Protein AF-A0A9Q4C2X9-F1 (afdb_monomer_lite)

Organism: NCBI:txid2487751

Foldseek 3Di:
DDLVVVAVVVLVVLVVCLVVLLVVLLVVLCCVLVVPPLDDPVLVVLLVQLQVVCVVVVNNGQSRFKDKDWDWDADPVRHIDIDMDIDGFRARDPPPPRGDDDPVSRVSVSVSSRSSSVSSRVSSRVVVVVVRVVVVVVD

Structure (mmCIF, N/CA/C/O backbone):
data_AF-A0A9Q4C2X9-F1
#
_entry.id   AF-A0A9Q4C2X9-F1
#
loop_
_atom_site.group_PDB
_atom_site.id
_atom_site.type_symbol
_atom_site.label_atom_id
_atom_site.label_alt_id
_atom_site.label_comp_id
_atom_site.label_asym_id
_atom_site.label_entity_id
_atom_site.label_seq_id
_atom_site.pdbx_PDB_ins_code
_atom_site.Cartn_x
_atom_site.Cartn_y
_atom_site.Cartn_z
_atom_site.occupancy
_atom_site.B_iso_or_equiv
_atom_site.auth_seq_id
_atom_site.auth_comp_id
_atom_site.auth_asym_id
_atom_site.auth_atom_id
_atom_site.pdbx_PDB_model_num
ATOM 1 N N . MET A 1 1 ? 13.987 -3.262 -35.919 1.00 48.34 1 MET A N 1
ATOM 2 C CA . MET A 1 1 ? 12.756 -3.306 -35.101 1.00 48.34 1 MET A CA 1
ATOM 3 C C . MET A 1 1 ? 12.517 -1.897 -34.596 1.00 48.34 1 MET A C 1
ATOM 5 O O . MET A 1 1 ? 13.491 -1.229 -34.292 1.00 48.34 1 MET A O 1
ATOM 9 N N . SER A 1 2 ? 11.284 -1.398 -34.657 1.00 53.47 2 SER A N 1
ATOM 10 C CA . SER A 1 2 ? 10.974 -0.007 -34.296 1.00 53.47 2 SER A CA 1
ATOM 11 C C . SER A 1 2 ? 10.945 0.135 -32.771 1.00 53.47 2 SER A C 1
ATOM 13 O O . SER A 1 2 ? 10.385 -0.743 -32.123 1.00 53.47 2 SER A O 1
ATOM 15 N N . VAL A 1 3 ? 11.517 1.210 -32.218 1.00 58.91 3 VAL A N 1
ATOM 16 C CA . VAL A 1 3 ? 11.599 1.505 -30.767 1.00 58.91 3 VAL A CA 1
ATOM 17 C C . VAL A 1 3 ? 10.240 1.342 -30.063 1.00 58.91 3 VAL A C 1
ATOM 19 O O . VAL A 1 3 ? 10.156 0.754 -28.991 1.00 58.91 3 VAL A O 1
ATOM 22 N N . ARG A 1 4 ? 9.144 1.703 -30.741 1.00 58.41 4 ARG A N 1
ATOM 23 C CA . ARG A 1 4 ? 7.771 1.514 -30.242 1.00 58.41 4 ARG A CA 1
ATOM 24 C C . ARG A 1 4 ? 7.340 0.058 -30.030 1.00 58.41 4 ARG A C 1
ATOM 26 O O . ARG A 1 4 ? 6.503 -0.202 -29.180 1.00 58.41 4 ARG A O 1
ATOM 33 N N . MET A 1 5 ? 7.866 -0.910 -30.788 1.00 60.69 5 MET A N 1
ATOM 34 C CA . MET A 1 5 ? 7.573 -2.332 -30.521 1.00 60.69 5 MET A CA 1
ATOM 35 C C . MET A 1 5 ? 8.295 -2.841 -29.269 1.00 60.69 5 MET A C 1
ATOM 37 O O . MET A 1 5 ? 7.867 -3.839 -28.697 1.00 60.69 5 MET A O 1
ATOM 41 N N . ASP A 1 6 ? 9.375 -2.177 -28.855 1.00 82.00 6 ASP A N 1
ATOM 42 C CA . ASP 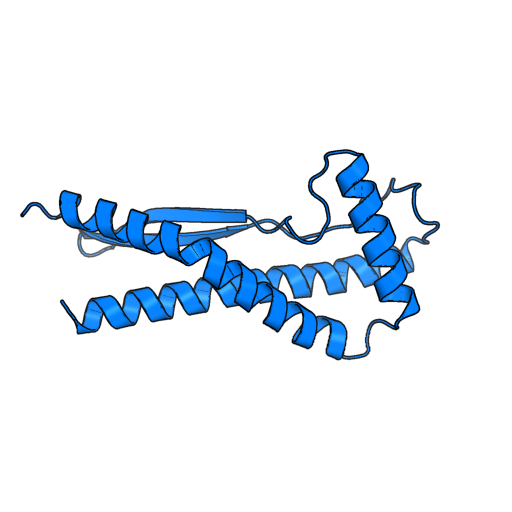A 1 6 ? 10.138 -2.530 -27.660 1.00 82.00 6 ASP A CA 1
ATOM 43 C C . ASP A 1 6 ? 9.421 -2.034 -26.395 1.00 82.00 6 ASP A C 1
ATOM 45 O O . ASP A 1 6 ? 9.180 -2.808 -25.471 1.00 82.00 6 ASP A O 1
ATOM 49 N N . ILE A 1 7 ? 8.952 -0.777 -26.392 1.00 87.44 7 ILE A N 1
ATOM 50 C CA . ILE A 1 7 ? 8.310 -0.183 -25.210 1.00 87.44 7 ILE A CA 1
ATOM 51 C C . ILE A 1 7 ? 7.016 -0.899 -24.804 1.00 87.44 7 ILE A C 1
ATOM 53 O O . ILE A 1 7 ? 6.839 -1.207 -23.629 1.00 87.44 7 ILE A O 1
ATOM 57 N N . HIS A 1 8 ? 6.154 -1.253 -25.765 1.00 87.25 8 HIS A N 1
ATOM 58 C CA . HIS A 1 8 ? 4.914 -1.981 -25.479 1.00 87.25 8 HIS A CA 1
ATOM 59 C C . HIS A 1 8 ? 5.187 -3.351 -24.861 1.00 87.25 8 HIS A C 1
ATOM 61 O O . HIS A 1 8 ? 4.577 -3.703 -23.858 1.00 87.25 8 HIS A O 1
ATOM 67 N N . ARG A 1 9 ? 6.165 -4.088 -25.395 1.00 90.06 9 ARG A N 1
ATOM 68 C CA . ARG A 1 9 ? 6.564 -5.381 -24.835 1.00 90.06 9 ARG A CA 1
ATOM 69 C C . ARG A 1 9 ? 7.144 -5.235 -23.428 1.00 90.06 9 ARG A C 1
ATOM 71 O O . ARG A 1 9 ? 6.912 -6.079 -22.573 1.00 90.06 9 ARG A O 1
ATOM 78 N N . ARG A 1 10 ? 7.910 -4.172 -23.171 1.00 90.75 10 ARG A N 1
ATOM 79 C CA . ARG A 1 10 ? 8.440 -3.892 -21.830 1.00 90.75 10 ARG A CA 1
ATOM 80 C C . ARG A 1 10 ? 7.337 -3.529 -20.839 1.00 90.75 10 ARG A C 1
ATOM 82 O O . ARG A 1 10 ? 7.460 -3.904 -19.680 1.00 90.75 10 ARG A O 1
ATOM 89 N N . MET A 1 11 ? 6.296 -2.820 -21.275 1.00 93.94 11 MET A N 1
ATOM 90 C CA . MET A 1 11 ? 5.115 -2.556 -20.452 1.00 93.94 11 MET A CA 1
ATOM 91 C C . MET A 1 11 ? 4.366 -3.852 -20.131 1.00 93.94 11 MET A C 1
ATOM 93 O O . MET A 1 11 ? 4.125 -4.106 -18.958 1.00 93.94 11 MET A O 1
ATOM 97 N N . GLU A 1 12 ? 4.094 -4.701 -21.129 1.00 93.88 12 GLU A N 1
ATOM 98 C CA . GLU A 1 12 ? 3.466 -6.021 -20.928 1.00 93.88 12 GLU A CA 1
ATOM 99 C C . GLU A 1 12 ? 4.274 -6.882 -19.940 1.00 93.88 12 GLU A C 1
ATOM 101 O O . GLU A 1 12 ? 3.734 -7.398 -18.967 1.00 93.88 12 GLU A O 1
ATOM 106 N N . ASP A 1 13 ? 5.598 -6.954 -20.115 1.00 94.00 13 ASP A N 1
ATOM 107 C CA . ASP A 1 13 ? 6.492 -7.671 -19.198 1.00 94.00 13 ASP A CA 1
ATOM 108 C C . ASP A 1 13 ? 6.432 -7.135 -17.750 1.00 94.00 13 ASP A C 1
ATOM 110 O O . ASP A 1 13 ? 6.643 -7.896 -16.802 1.00 94.00 13 ASP A O 1
ATOM 114 N N . ALA A 1 14 ? 6.235 -5.825 -17.568 1.00 94.44 14 ALA A N 1
ATOM 115 C CA . ALA A 1 14 ? 6.109 -5.206 -16.250 1.00 94.44 14 ALA A CA 1
ATOM 116 C C . ALA A 1 14 ? 4.729 -5.479 -15.636 1.00 94.44 14 ALA A C 1
ATOM 118 O O . ALA A 1 14 ? 4.645 -5.800 -14.451 1.00 94.44 14 ALA A O 1
ATOM 119 N N . GLU A 1 15 ? 3.664 -5.413 -16.438 1.00 95.62 15 GLU A N 1
ATOM 120 C CA . GLU A 1 15 ? 2.300 -5.764 -16.030 1.00 95.62 15 GLU A CA 1
ATOM 121 C C . GLU A 1 15 ? 2.217 -7.228 -15.571 1.00 95.62 15 GLU A C 1
ATOM 123 O O . GLU A 1 15 ? 1.673 -7.503 -14.501 1.00 95.62 15 GLU A O 1
ATOM 128 N N . ASP A 1 16 ? 2.858 -8.150 -16.295 1.00 96.75 16 ASP A N 1
ATOM 129 C CA . ASP A 1 16 ? 2.927 -9.575 -15.943 1.00 96.75 16 ASP A CA 1
ATOM 130 C C . ASP A 1 16 ? 3.628 -9.834 -14.595 1.00 96.75 16 ASP A C 1
ATOM 132 O O . ASP A 1 16 ? 3.375 -10.840 -13.926 1.00 96.75 16 ASP A O 1
ATOM 136 N N . ARG A 1 17 ? 4.535 -8.942 -14.179 1.00 96.31 17 ARG A N 1
ATOM 137 C CA . ARG A 1 17 ? 5.278 -9.052 -12.911 1.00 96.31 17 ARG A CA 1
ATOM 138 C C . ARG A 1 17 ? 4.623 -8.303 -11.757 1.00 96.31 17 ARG A C 1
ATOM 140 O O . ARG A 1 17 ? 4.919 -8.618 -10.601 1.00 96.31 17 ARG A O 1
ATOM 147 N N . LEU A 1 18 ? 3.743 -7.349 -12.054 1.00 96.75 18 LEU A N 1
ATOM 148 C CA . LEU A 1 18 ? 3.187 -6.409 -11.086 1.00 96.75 18 LEU A CA 1
ATOM 149 C C . LEU A 1 18 ? 2.505 -7.117 -9.911 1.00 96.75 18 LEU A C 1
ATOM 151 O O . LEU A 1 18 ? 2.771 -6.778 -8.761 1.00 96.75 18 LEU A O 1
ATOM 155 N N . GLU A 1 19 ? 1.696 -8.148 -10.166 1.00 96.06 19 GLU A N 1
ATOM 156 C CA . GLU A 1 19 ? 1.024 -8.897 -9.093 1.00 96.06 19 GLU A CA 1
ATOM 157 C C . GLU A 1 19 ? 2.029 -9.534 -8.115 1.00 96.06 19 GLU A C 1
ATOM 159 O O . GLU A 1 19 ? 1.826 -9.533 -6.897 1.00 96.06 19 GLU A O 1
ATOM 164 N N . GLY A 1 20 ? 3.146 -10.049 -8.637 1.00 97.19 20 GLY A N 1
ATOM 165 C CA . GLY A 1 20 ? 4.220 -10.613 -7.825 1.00 97.19 20 GLY A CA 1
ATOM 166 C C . GLY A 1 20 ? 4.904 -9.554 -6.962 1.00 97.19 20 GLY A C 1
ATOM 167 O O . GLY A 1 20 ? 5.151 -9.793 -5.780 1.00 97.19 20 GLY A O 1
ATOM 168 N N . TRP A 1 21 ? 5.162 -8.371 -7.526 1.00 97.56 21 TRP A N 1
ATOM 169 C CA . TRP A 1 21 ? 5.749 -7.255 -6.784 1.00 97.56 21 TRP A CA 1
ATOM 170 C C . TRP A 1 21 ? 4.838 -6.764 -5.667 1.00 97.56 21 TRP A C 1
ATOM 172 O O . TRP A 1 21 ? 5.308 -6.615 -4.540 1.00 97.56 21 TRP A O 1
ATOM 182 N N . ILE A 1 22 ? 3.547 -6.586 -5.957 1.00 96.38 22 ILE A N 1
ATOM 183 C CA . ILE A 1 22 ? 2.538 -6.180 -4.973 1.00 96.38 22 ILE A CA 1
ATOM 184 C C . ILE A 1 22 ? 2.511 -7.176 -3.817 1.00 96.38 22 ILE A C 1
ATOM 186 O O . ILE A 1 22 ? 2.599 -6.780 -2.659 1.00 96.38 22 ILE A O 1
ATOM 190 N N . ARG A 1 23 ? 2.449 -8.480 -4.112 1.00 96.06 23 ARG A N 1
ATOM 191 C CA . ARG A 1 23 ? 2.391 -9.522 -3.080 1.00 96.06 23 ARG A CA 1
ATOM 192 C C . ARG A 1 23 ? 3.585 -9.466 -2.130 1.00 96.06 23 ARG A C 1
ATOM 194 O O . ARG A 1 23 ? 3.398 -9.519 -0.918 1.00 96.06 23 ARG A O 1
ATOM 201 N N . SER A 1 24 ? 4.796 -9.347 -2.670 1.00 96.62 24 SER A N 1
ATOM 202 C CA . SER A 1 24 ? 6.000 -9.255 -1.844 1.00 96.62 24 SER A CA 1
ATOM 203 C C . SER A 1 24 ? 6.086 -7.936 -1.073 1.00 96.62 24 SER A C 1
ATOM 205 O O . SER A 1 24 ? 6.498 -7.945 0.082 1.00 96.62 24 SER A O 1
ATOM 207 N N . ALA A 1 25 ? 5.675 -6.815 -1.673 1.00 96.94 25 ALA A N 1
ATOM 208 C CA . ALA A 1 25 ? 5.647 -5.521 -0.994 1.00 96.94 25 ALA A CA 1
ATOM 209 C C . ALA A 1 25 ? 4.644 -5.508 0.171 1.00 96.94 25 ALA A C 1
ATOM 211 O O . ALA A 1 25 ? 4.965 -5.012 1.246 1.00 96.94 25 ALA A O 1
ATOM 212 N N . VAL A 1 26 ? 3.467 -6.116 -0.005 1.00 95.56 26 VAL A N 1
ATOM 213 C CA . VAL A 1 26 ? 2.465 -6.289 1.059 1.00 95.56 26 VAL A CA 1
ATOM 214 C C . VAL A 1 26 ? 3.021 -7.115 2.214 1.00 95.56 26 VAL A C 1
ATOM 216 O O . VAL A 1 26 ? 2.900 -6.705 3.365 1.00 95.56 26 VAL A O 1
ATOM 219 N N . GLU A 1 27 ? 3.657 -8.252 1.931 1.00 95.31 27 GLU A N 1
ATOM 220 C CA . GLU A 1 27 ? 4.259 -9.097 2.969 1.00 95.31 27 GLU A CA 1
ATOM 221 C C . GLU A 1 27 ? 5.352 -8.347 3.752 1.00 95.31 27 GLU A C 1
ATOM 223 O O . GLU A 1 27 ? 5.389 -8.396 4.983 1.00 95.31 27 GLU A O 1
ATOM 228 N N . GLU A 1 28 ? 6.221 -7.607 3.060 1.00 95.50 28 GLU A N 1
ATOM 229 C CA . GLU A 1 28 ? 7.256 -6.779 3.690 1.00 95.50 28 GLU A CA 1
ATOM 230 C C . GLU A 1 28 ? 6.655 -5.660 4.551 1.00 95.50 28 GLU A C 1
ATOM 232 O O . GLU A 1 28 ? 7.053 -5.494 5.707 1.00 95.50 28 GLU A O 1
ATOM 237 N N . ALA A 1 29 ? 5.672 -4.931 4.020 1.00 95.56 29 ALA A N 1
ATOM 238 C CA . ALA A 1 29 ? 5.017 -3.828 4.711 1.00 95.56 29 ALA A CA 1
ATOM 239 C C . ALA A 1 29 ? 4.267 -4.301 5.963 1.00 95.56 29 ALA A C 1
ATOM 241 O O . ALA A 1 29 ? 4.397 -3.682 7.016 1.00 95.56 29 ALA A O 1
ATOM 242 N N . GLN A 1 30 ? 3.545 -5.426 5.894 1.00 92.00 30 GLN A N 1
ATOM 243 C CA . GLN A 1 30 ? 2.866 -6.001 7.061 1.00 92.00 30 GLN A CA 1
ATOM 244 C C . GLN A 1 30 ? 3.856 -6.345 8.176 1.00 92.00 30 GLN A C 1
ATOM 246 O O . GLN A 1 30 ? 3.635 -5.983 9.330 1.00 92.00 30 GLN A O 1
ATOM 251 N N . ASN A 1 31 ? 4.968 -7.000 7.834 1.00 92.81 31 ASN A N 1
ATOM 252 C CA . ASN A 1 31 ? 5.992 -7.361 8.812 1.00 92.81 31 ASN A CA 1
ATOM 253 C C . ASN A 1 31 ? 6.669 -6.131 9.430 1.00 92.81 31 ASN A C 1
ATOM 255 O O . ASN A 1 31 ? 6.968 -6.128 10.623 1.00 92.81 31 ASN A O 1
ATOM 259 N N . LYS A 1 32 ? 6.923 -5.092 8.628 1.00 93.75 32 LYS A N 1
ATOM 260 C CA . LYS A 1 32 ? 7.605 -3.878 9.084 1.00 93.75 32 LYS A CA 1
ATOM 261 C C . LYS A 1 32 ? 6.699 -2.996 9.938 1.00 93.75 32 LYS A C 1
ATOM 263 O O . LYS A 1 32 ? 7.087 -2.624 11.039 1.00 93.75 32 LYS A O 1
ATOM 268 N N . VAL A 1 33 ? 5.509 -2.677 9.437 1.00 93.88 33 VAL A N 1
ATOM 269 C CA . VAL A 1 33 ? 4.606 -1.694 10.048 1.00 93.88 33 VAL A CA 1
ATOM 270 C C . VAL A 1 33 ? 3.871 -2.280 11.245 1.00 93.88 33 VAL A C 1
ATOM 272 O O . VAL A 1 33 ? 3.791 -1.642 12.286 1.00 93.88 33 VAL A O 1
ATOM 275 N N . PHE A 1 34 ? 3.382 -3.518 11.153 1.00 89.69 34 PHE A N 1
ATOM 276 C CA . PHE A 1 34 ? 2.659 -4.142 12.268 1.00 89.69 34 PHE A CA 1
ATOM 277 C C . PH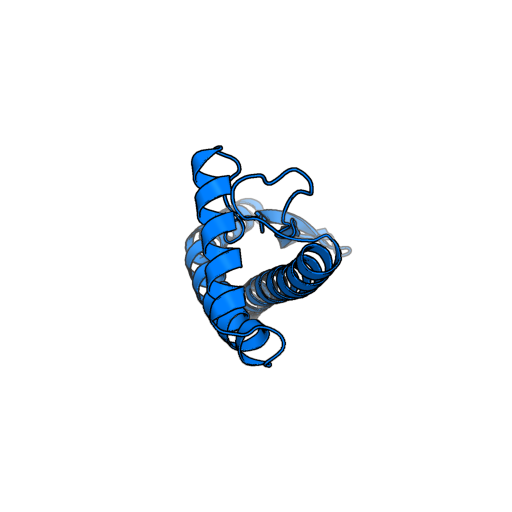E A 1 34 ? 3.578 -4.866 13.259 1.00 89.69 34 PHE A C 1
ATOM 279 O O . PHE A 1 34 ? 3.129 -5.291 14.321 1.00 89.69 34 PHE A O 1
ATOM 286 N N . GLY A 1 35 ? 4.868 -4.988 12.938 1.00 86.88 35 GLY A N 1
ATOM 287 C CA . GLY A 1 35 ? 5.890 -5.528 13.832 1.00 86.88 35 GLY A CA 1
ATOM 288 C C . GLY A 1 35 ? 6.531 -4.497 14.768 1.00 86.88 35 GLY A C 1
ATOM 289 O O . GLY A 1 35 ? 7.339 -4.886 15.612 1.00 86.88 35 GLY A O 1
ATOM 290 N N . ASP A 1 36 ? 6.208 -3.205 14.641 1.00 87.38 36 ASP A N 1
ATOM 291 C CA . ASP A 1 36 ? 6.884 -2.121 15.373 1.00 87.38 36 ASP A CA 1
ATOM 292 C C . ASP A 1 36 ? 6.379 -1.900 16.816 1.00 87.38 36 ASP A C 1
ATOM 294 O O . ASP A 1 36 ? 7.004 -1.177 17.595 1.00 87.38 36 ASP A O 1
ATOM 298 N N . GLY A 1 37 ? 5.276 -2.559 17.189 1.00 87.06 37 GLY A N 1
ATOM 299 C CA . GLY A 1 37 ? 4.675 -2.505 18.522 1.00 87.06 37 GLY A CA 1
ATOM 300 C C . GLY A 1 37 ? 3.715 -1.336 18.773 1.00 87.06 37 GLY A C 1
ATOM 301 O O . GLY A 1 37 ? 3.271 -1.179 19.910 1.00 87.06 37 GLY A O 1
ATOM 302 N N . ARG A 1 38 ? 3.369 -0.526 17.760 1.00 91.62 38 ARG A N 1
ATOM 303 C CA . ARG A 1 38 ? 2.335 0.527 17.867 1.00 91.62 38 ARG A CA 1
ATOM 304 C C . ARG A 1 38 ? 0.921 -0.026 17.985 1.00 91.62 38 ARG A C 1
ATOM 306 O O . ARG A 1 38 ? 0.064 0.646 18.549 1.00 91.62 38 ARG A O 1
ATOM 313 N N . LEU A 1 39 ? 0.685 -1.212 17.430 1.00 92.50 39 LEU A N 1
ATOM 314 C CA . LEU A 1 39 ? -0.597 -1.905 17.465 1.00 92.50 39 LEU A CA 1
ATOM 315 C C . LEU A 1 39 ? -0.468 -3.200 18.258 1.00 92.50 39 LEU A C 1
ATOM 317 O O . LEU A 1 39 ? 0.494 -3.952 18.082 1.00 92.50 39 LEU A O 1
ATOM 321 N N . ASP A 1 40 ? -1.458 -3.482 19.098 1.00 93.06 40 ASP A N 1
ATOM 322 C CA . ASP A 1 40 ? -1.589 -4.787 19.735 1.00 93.06 40 ASP A CA 1
ATOM 323 C C . ASP A 1 40 ? -2.412 -5.777 18.878 1.00 93.06 40 ASP A C 1
ATOM 325 O O . ASP A 1 40 ? -2.961 -5.449 17.822 1.00 93.06 40 ASP A O 1
ATOM 329 N N . GLU A 1 41 ? -2.503 -7.036 19.319 1.00 91.94 41 GLU A N 1
ATOM 330 C CA . GLU A 1 41 ? -3.291 -8.061 18.613 1.00 91.94 41 GLU A CA 1
ATOM 331 C C . GLU A 1 41 ? -4.788 -7.713 18.515 1.00 91.94 41 GLU A C 1
ATOM 333 O O . GLU A 1 41 ? -5.474 -8.135 17.579 1.00 91.94 41 GLU A O 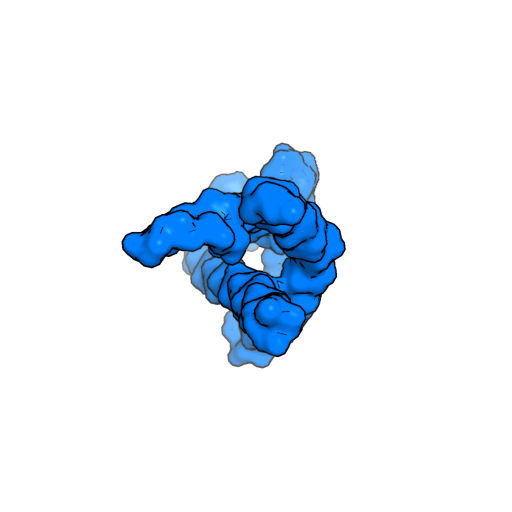1
ATOM 338 N N . GLY A 1 42 ? -5.320 -6.983 19.497 1.00 93.56 42 GLY A N 1
ATOM 339 C CA . GLY A 1 42 ? -6.701 -6.516 19.507 1.00 93.56 42 GLY A CA 1
ATOM 340 C C . GLY A 1 42 ? -6.926 -5.401 18.491 1.00 93.56 42 GLY A C 1
ATOM 341 O O . GLY A 1 42 ? -7.962 -5.386 17.828 1.00 93.56 42 GLY A O 1
ATOM 342 N N . ASP A 1 43 ? -5.953 -4.513 18.323 1.00 94.56 43 ASP A N 1
ATOM 343 C CA . ASP A 1 43 ? -5.972 -3.462 17.312 1.00 94.56 43 ASP A CA 1
ATOM 344 C C . ASP A 1 43 ? -5.963 -4.041 15.901 1.00 94.56 43 ASP A C 1
ATOM 346 O O . ASP A 1 43 ? -6.848 -3.734 15.102 1.00 94.56 43 ASP A O 1
ATOM 350 N N . LEU A 1 44 ? -5.041 -4.964 15.616 1.00 92.81 44 LEU A N 1
ATOM 351 C CA . LEU A 1 44 ? -4.992 -5.643 14.318 1.00 92.81 44 LEU A CA 1
ATOM 352 C C . LEU A 1 44 ? -6.290 -6.399 14.021 1.00 92.81 44 LEU A C 1
ATOM 354 O O . LEU A 1 44 ? -6.761 -6.415 12.883 1.00 92.81 44 LEU A O 1
ATOM 358 N N . ARG A 1 45 ? -6.913 -7.003 15.039 1.00 93.69 45 ARG A N 1
ATOM 359 C CA . ARG A 1 45 ? -8.221 -7.649 14.881 1.00 93.69 45 ARG A CA 1
ATOM 360 C C . ARG A 1 45 ? -9.305 -6.649 14.485 1.00 93.69 45 ARG A C 1
ATOM 362 O O . ARG A 1 45 ? -10.042 -6.928 13.546 1.00 93.69 45 ARG A O 1
ATOM 369 N N . ARG A 1 46 ? -9.372 -5.486 15.140 1.00 94.56 46 ARG A N 1
ATOM 370 C CA . ARG A 1 46 ? -10.343 -4.431 14.803 1.00 94.56 46 ARG A CA 1
ATOM 371 C C . ARG A 1 46 ? -10.131 -3.881 13.399 1.00 94.56 46 ARG A C 1
ATOM 373 O O . ARG A 1 46 ? -11.101 -3.711 12.670 1.00 94.56 46 ARG A O 1
ATOM 380 N N . ILE A 1 47 ? -8.884 -3.642 12.995 1.00 94.75 47 ILE A N 1
ATOM 381 C CA . ILE A 1 47 ? -8.585 -3.167 11.638 1.00 94.75 47 ILE A CA 1
ATOM 382 C C . ILE A 1 47 ? -9.038 -4.203 10.598 1.00 94.75 47 ILE A C 1
ATOM 384 O O . ILE A 1 47 ? -9.644 -3.838 9.593 1.00 94.75 47 ILE A O 1
ATOM 388 N N . ASN A 1 48 ? -8.838 -5.498 10.863 1.00 94.31 48 ASN A N 1
ATOM 389 C CA . ASN A 1 48 ? -9.347 -6.562 9.994 1.00 94.31 48 ASN A CA 1
ATOM 390 C C . ASN A 1 48 ? -10.885 -6.629 9.961 1.00 94.31 48 ASN A C 1
ATOM 392 O O . ASN A 1 48 ? -11.462 -6.871 8.906 1.00 94.31 48 ASN A O 1
ATOM 396 N N . GLU A 1 49 ? -11.570 -6.386 11.081 1.00 95.12 49 GLU A N 1
ATOM 397 C CA . GLU A 1 49 ? -13.038 -6.285 11.104 1.00 95.12 49 GLU A CA 1
ATOM 398 C C . GLU A 1 49 ? -13.540 -5.100 10.261 1.00 95.12 49 GLU A C 1
ATOM 400 O O . GLU A 1 49 ? -14.519 -5.237 9.522 1.00 95.12 49 GLU A O 1
ATOM 405 N N . VAL A 1 50 ? -12.843 -3.958 10.308 1.00 94.38 50 VAL A N 1
ATOM 406 C CA . VAL A 1 50 ? -13.126 -2.798 9.448 1.00 94.38 50 VAL A CA 1
ATOM 407 C C . VAL A 1 50 ? -12.898 -3.132 7.974 1.00 94.38 50 VAL A C 1
ATOM 409 O O . VAL A 1 50 ? -13.762 -2.842 7.148 1.00 94.38 50 VAL A O 1
ATOM 412 N N . ASP A 1 51 ? -11.775 -3.763 7.631 1.00 95.00 51 ASP A N 1
ATOM 413 C CA . ASP A 1 51 ? -11.468 -4.186 6.260 1.00 95.00 51 ASP A CA 1
ATOM 414 C C . ASP A 1 51 ? -12.570 -5.090 5.681 1.00 95.00 51 ASP A C 1
ATOM 416 O O . ASP A 1 51 ? -13.086 -4.838 4.588 1.00 95.00 51 ASP A O 1
ATOM 420 N N . GLU A 1 52 ? -13.014 -6.089 6.445 1.00 93.88 52 GLU A N 1
ATOM 421 C CA . GLU A 1 52 ? -14.119 -6.962 6.045 1.00 93.88 52 GLU A CA 1
ATOM 422 C C . GLU A 1 52 ? -15.446 -6.201 5.909 1.00 93.88 52 GLU A C 1
ATOM 424 O O . GLU A 1 52 ? -16.217 -6.435 4.972 1.00 93.88 52 GLU A O 1
ATOM 429 N N . ALA A 1 53 ? -15.722 -5.236 6.787 1.00 92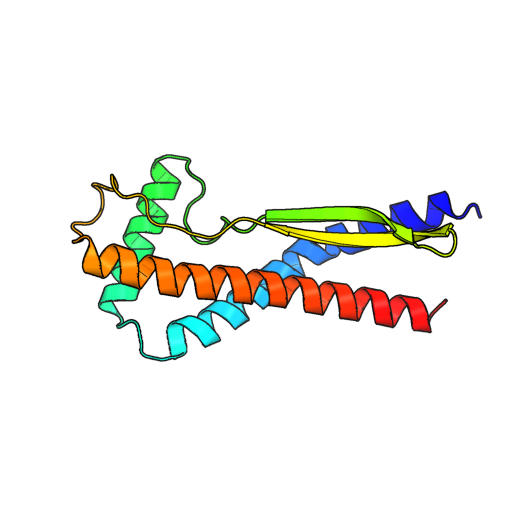.50 53 ALA A N 1
ATOM 430 C CA . ALA A 1 53 ? -16.902 -4.387 6.663 1.00 92.50 53 ALA A CA 1
ATOM 431 C C . ALA A 1 53 ? -16.880 -3.529 5.385 1.00 92.50 53 ALA A C 1
ATOM 433 O O . ALA A 1 53 ? -17.896 -3.443 4.688 1.00 92.50 53 ALA A O 1
ATOM 434 N N . LEU A 1 54 ? -15.733 -2.943 5.036 1.00 91.94 54 LEU A N 1
ATOM 435 C CA . LEU A 1 54 ? -15.553 -2.156 3.811 1.00 91.94 54 LEU A CA 1
ATOM 436 C C . LEU A 1 54 ? -15.703 -3.023 2.554 1.00 91.94 54 LEU A C 1
ATOM 438 O O . LEU A 1 54 ? -16.389 -2.638 1.601 1.00 91.94 54 LEU A O 1
ATOM 442 N N . LYS A 1 55 ? -15.149 -4.241 2.558 1.00 90.69 55 LYS A N 1
ATOM 443 C CA . LYS A 1 55 ? -15.356 -5.219 1.476 1.00 90.69 55 LYS A CA 1
ATOM 444 C C . LYS A 1 55 ? -16.837 -5.549 1.288 1.00 90.69 55 LYS A C 1
ATOM 446 O O . LYS A 1 55 ? -17.324 -5.555 0.156 1.00 90.69 55 LYS A O 1
ATOM 451 N N . ASN A 1 56 ? -17.576 -5.744 2.381 1.00 88.06 56 ASN A N 1
ATOM 452 C CA . ASN A 1 56 ? -19.017 -6.014 2.340 1.00 88.06 56 ASN A CA 1
ATOM 453 C C . ASN A 1 56 ? -19.835 -4.840 1.774 1.00 88.06 56 ASN A C 1
ATOM 455 O O . ASN A 1 56 ? -20.858 -5.062 1.122 1.00 88.06 56 ASN A O 1
ATOM 459 N N . ARG A 1 57 ? -19.362 -3.600 1.946 1.00 85.94 57 ARG A N 1
ATOM 460 C CA . ARG A 1 57 ? -19.941 -2.390 1.331 1.00 85.94 57 ARG A CA 1
ATOM 461 C C . ARG A 1 57 ? -19.547 -2.194 -0.140 1.00 85.94 57 ARG A C 1
ATOM 463 O O . ARG A 1 57 ? -20.061 -1.287 -0.786 1.00 85.94 57 ARG A O 1
ATOM 470 N N . ARG A 1 58 ? -18.709 -3.078 -0.701 1.00 76.75 58 ARG A N 1
ATOM 471 C CA . ARG A 1 58 ? -18.087 -2.962 -2.037 1.00 76.75 58 ARG A CA 1
ATOM 472 C C . ARG A 1 58 ? -17.151 -1.756 -2.177 1.00 76.75 58 ARG A C 1
ATOM 474 O O . ARG A 1 58 ? -16.958 -1.260 -3.282 1.00 76.75 58 ARG A O 1
ATOM 481 N N . GLU A 1 59 ? -16.540 -1.330 -1.076 1.00 78.00 59 GLU A N 1
ATOM 482 C CA . GLU A 1 59 ? -15.601 -0.198 -1.028 1.00 78.00 59 GLU A CA 1
ATOM 483 C C . GLU A 1 59 ? -14.129 -0.632 -1.179 1.00 78.00 59 GLU A C 1
ATOM 485 O O . GLU A 1 59 ? -13.223 0.176 -1.030 1.00 78.00 59 GLU A O 1
ATOM 490 N N . GLY A 1 60 ? -13.867 -1.903 -1.506 1.00 80.06 60 GLY A N 1
ATOM 491 C CA . GLY A 1 60 ? -12.523 -2.387 -1.861 1.00 80.06 60 GLY A CA 1
ATOM 492 C C . GLY A 1 60 ? -11.628 -2.809 -0.689 1.00 80.06 60 GLY A C 1
ATOM 493 O O . GLY A 1 60 ? -10.570 -3.383 -0.934 1.00 80.06 60 GLY A O 1
ATOM 494 N N . GLY A 1 61 ? -12.068 -2.621 0.559 1.00 89.88 61 GLY A N 1
ATOM 495 C CA . GLY A 1 61 ? -11.266 -2.948 1.744 1.00 89.88 61 GLY A CA 1
ATOM 496 C C . GLY A 1 61 ? -10.086 -1.991 1.957 1.00 89.88 61 GLY A C 1
ATOM 497 O O . GLY A 1 61 ? -9.856 -1.074 1.169 1.00 89.88 61 GLY A O 1
ATOM 498 N N . LEU A 1 62 ? -9.329 -2.215 3.030 1.00 92.38 62 LEU A N 1
ATOM 499 C CA . LEU A 1 62 ? -8.128 -1.448 3.381 1.00 92.38 62 LEU A CA 1
ATOM 500 C C . LEU A 1 62 ? -6.886 -1.971 2.652 1.00 92.38 62 LEU A C 1
ATOM 502 O O . LEU A 1 62 ? -6.013 -1.210 2.252 1.00 92.38 62 LEU A O 1
ATOM 506 N N . TRP A 1 63 ? -6.771 -3.286 2.471 1.00 91.31 63 TRP A N 1
ATOM 507 C CA . TRP A 1 63 ? -5.492 -3.873 2.052 1.00 91.31 63 TRP A CA 1
ATOM 508 C C . TRP A 1 63 ? -5.188 -3.736 0.558 1.00 91.31 63 TRP A C 1
ATOM 510 O O . TRP A 1 63 ? -4.033 -3.873 0.162 1.00 91.31 63 TRP A O 1
ATOM 520 N N . GLY A 1 64 ? -6.205 -3.455 -0.260 1.00 86.38 64 GLY A N 1
ATOM 521 C CA . GLY A 1 64 ? -6.096 -3.291 -1.713 1.00 86.38 64 GLY A CA 1
ATOM 522 C C . GLY A 1 64 ? -6.246 -1.847 -2.195 1.00 86.38 64 GLY A C 1
ATOM 523 O O . GLY A 1 64 ? -6.548 -1.639 -3.366 1.00 86.38 64 GLY A O 1
ATOM 524 N N . THR A 1 65 ? -6.119 -0.854 -1.308 1.00 90.12 65 THR A N 1
ATOM 525 C CA . THR A 1 65 ? -6.391 0.553 -1.654 1.00 90.12 65 THR A CA 1
ATOM 526 C C . THR A 1 65 ? -5.279 1.199 -2.485 1.00 90.12 65 THR A C 1
ATOM 528 O O . THR A 1 65 ? -5.555 2.146 -3.221 1.00 90.12 65 THR A O 1
ATOM 531 N N . VAL A 1 66 ? -4.043 0.697 -2.389 1.00 93.94 66 VAL A N 1
ATOM 532 C CA . VAL A 1 66 ? -2.926 1.168 -3.220 1.00 93.94 66 VAL A CA 1
ATOM 533 C C . VAL A 1 66 ? -3.148 0.709 -4.661 1.00 93.94 66 VAL A C 1
ATOM 535 O O . VAL A 1 66 ? -3.397 -0.467 -4.931 1.00 93.94 66 VAL A O 1
ATOM 538 N N . GLN A 1 67 ? -3.079 1.657 -5.584 1.00 93.75 67 GLN A N 1
ATOM 539 C CA . GLN A 1 67 ? -3.275 1.484 -7.014 1.00 93.75 67 GLN A CA 1
ATOM 540 C C . GLN A 1 67 ? -1.975 1.756 -7.759 1.00 93.75 67 GLN A C 1
ATOM 542 O O . GLN A 1 67 ? -1.109 2.499 -7.298 1.00 93.75 67 GLN A O 1
ATOM 547 N N . TYR A 1 68 ? -1.869 1.148 -8.935 1.00 95.44 68 TYR A N 1
ATOM 548 C CA . TYR A 1 68 ? -0.643 1.108 -9.716 1.00 95.44 68 TYR A CA 1
ATOM 549 C C . TYR A 1 68 ? -0.956 1.425 -11.167 1.00 95.44 68 TYR A C 1
ATOM 551 O O . TYR A 1 68 ? -1.936 0.920 -11.725 1.00 95.44 68 TYR A O 1
ATOM 559 N N . ARG A 1 69 ? -0.106 2.230 -11.798 1.00 96.19 69 ARG A N 1
ATOM 560 C CA . ARG A 1 69 ? -0.214 2.530 -13.224 1.00 96.19 69 ARG A CA 1
ATOM 561 C C . ARG A 1 69 ? 1.149 2.438 -13.879 1.00 96.19 69 ARG A C 1
ATOM 563 O O . ARG A 1 69 ? 2.021 3.241 -13.584 1.00 96.19 69 ARG A O 1
ATOM 570 N N . ILE A 1 70 ? 1.290 1.512 -14.820 1.00 95.44 70 ILE A N 1
ATOM 571 C CA . ILE A 1 70 ? 2.456 1.434 -15.699 1.00 95.44 70 ILE A CA 1
ATOM 572 C C . ILE A 1 70 ? 2.182 2.278 -16.947 1.00 95.44 70 ILE A C 1
ATOM 574 O O . ILE A 1 70 ? 1.089 2.236 -17.519 1.00 95.44 70 ILE A O 1
ATOM 578 N N . TYR A 1 71 ? 3.157 3.078 -17.362 1.00 94.06 71 TYR A N 1
ATOM 579 C CA . TYR A 1 71 ? 3.043 3.953 -18.526 1.00 94.06 71 TYR A CA 1
ATOM 580 C C . TYR A 1 71 ? 4.396 4.139 -19.218 1.00 94.06 71 TYR A C 1
ATOM 582 O O . TYR A 1 71 ? 5.449 3.835 -18.661 1.00 94.06 71 TYR A O 1
ATOM 590 N N . ALA A 1 72 ? 4.352 4.611 -20.463 1.00 92.44 72 ALA A N 1
ATOM 591 C CA . ALA A 1 72 ? 5.533 5.078 -21.173 1.00 92.44 72 ALA A CA 1
ATOM 592 C C . ALA A 1 72 ? 5.668 6.593 -20.986 1.00 92.44 72 ALA A C 1
ATOM 594 O O . ALA A 1 72 ? 4.689 7.325 -21.148 1.00 92.44 72 ALA A O 1
ATOM 595 N N . GLU A 1 73 ? 6.873 7.051 -20.675 1.00 91.50 73 GLU A N 1
ATOM 596 C CA . GLU A 1 73 ? 7.234 8.466 -20.614 1.00 91.50 73 GLU A CA 1
ATOM 597 C C . GLU A 1 73 ? 8.439 8.754 -21.507 1.00 91.50 73 GLU A C 1
ATOM 599 O O . GLU A 1 73 ? 9.257 7.872 -21.763 1.00 91.50 73 GLU A O 1
ATOM 604 N N . GLU A 1 74 ? 8.529 9.984 -22.000 1.00 88.75 74 GLU A N 1
ATOM 605 C CA . GLU A 1 74 ? 9.673 10.468 -22.772 1.00 88.75 74 GLU A CA 1
ATOM 606 C C . GLU A 1 74 ? 10.648 11.162 -21.814 1.00 88.75 74 GLU A C 1
ATOM 608 O O . GLU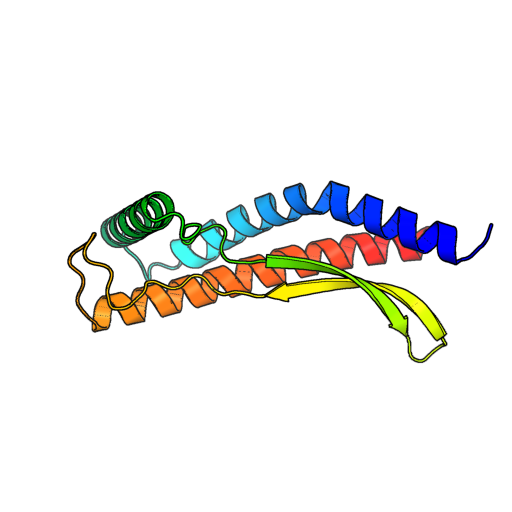 A 1 74 ? 10.238 12.005 -21.014 1.00 88.75 74 GLU A O 1
ATOM 613 N N . THR A 1 75 ? 11.926 10.785 -21.860 1.00 85.25 75 THR A N 1
ATOM 614 C CA . THR A 1 75 ? 12.982 11.447 -21.085 1.00 85.25 75 THR A CA 1
ATOM 615 C C . THR A 1 75 ? 13.393 12.768 -21.733 1.00 85.25 75 THR A C 1
ATOM 617 O O . THR A 1 75 ? 13.114 13.016 -22.904 1.00 85.25 75 THR A O 1
ATOM 620 N N . ASP A 1 76 ? 14.141 13.600 -21.002 1.00 84.75 76 ASP A N 1
ATOM 621 C CA . ASP A 1 76 ? 14.694 14.858 -21.532 1.00 84.75 76 ASP A CA 1
ATOM 622 C C . ASP A 1 76 ? 15.589 14.657 -22.775 1.00 84.75 76 ASP A C 1
ATOM 624 O O . ASP A 1 76 ? 15.736 15.565 -23.595 1.00 84.75 76 ASP A O 1
ATOM 628 N N . ASP A 1 77 ? 16.161 13.460 -22.933 1.00 84.31 77 ASP A N 1
ATOM 629 C CA . ASP A 1 77 ? 16.988 13.066 -24.078 1.00 84.31 77 ASP A CA 1
ATOM 630 C C . ASP A 1 77 ? 16.159 12.587 -25.292 1.00 84.31 77 ASP A C 1
ATOM 632 O O . ASP A 1 77 ? 16.717 12.309 -26.356 1.00 84.31 77 ASP A O 1
ATOM 636 N N . GLY A 1 78 ? 14.827 12.518 -25.161 1.00 81.12 78 GLY A N 1
ATOM 637 C CA . GLY A 1 78 ? 13.898 12.069 -26.202 1.00 81.12 78 GLY A CA 1
ATOM 638 C C . GLY A 1 78 ? 13.721 10.548 -26.290 1.00 81.12 78 GLY A C 1
ATOM 639 O O . GLY A 1 78 ? 13.174 10.060 -27.281 1.00 81.12 78 GLY A O 1
ATOM 640 N N . ASP A 1 79 ? 14.184 9.795 -25.287 1.00 83.06 79 ASP A N 1
ATOM 641 C CA . ASP A 1 79 ? 14.022 8.340 -25.228 1.00 83.06 79 ASP A CA 1
ATOM 642 C C . ASP A 1 79 ? 12.702 7.957 -24.540 1.00 83.06 79 ASP A C 1
ATOM 644 O O . ASP A 1 79 ? 12.373 8.466 -23.470 1.00 83.06 79 ASP A O 1
ATOM 648 N N . GLU A 1 80 ? 11.962 6.997 -25.106 1.00 86.62 80 GLU A N 1
ATOM 649 C CA . GLU A 1 80 ? 10.789 6.404 -24.447 1.00 86.62 80 GLU A CA 1
ATOM 650 C C . GLU A 1 80 ? 11.228 5.367 -23.395 1.00 86.62 80 GLU A C 1
ATOM 652 O O . GLU A 1 80 ? 11.961 4.415 -23.687 1.00 86.62 80 GLU A O 1
ATOM 657 N N . VAL A 1 81 ? 10.744 5.512 -22.161 1.00 90.12 81 VAL A N 1
ATOM 658 C CA . VAL A 1 81 ? 11.026 4.614 -21.036 1.00 90.12 81 VAL A CA 1
ATOM 659 C C . VAL A 1 81 ? 9.745 4.185 -20.328 1.00 90.12 81 VAL A C 1
ATOM 661 O O . VAL A 1 81 ? 8.755 4.907 -20.312 1.00 90.12 81 VAL A O 1
ATOM 664 N N . VAL A 1 82 ? 9.755 2.980 -19.752 1.00 92.81 82 VAL A N 1
ATOM 665 C CA . VAL A 1 82 ? 8.646 2.494 -18.919 1.00 92.81 82 VAL A CA 1
ATOM 666 C C . VAL A 1 82 ? 8.819 3.053 -17.514 1.00 92.81 82 VAL A C 1
ATOM 668 O O . VAL A 1 82 ? 9.926 2.961 -16.967 1.00 92.81 82 VAL A O 1
ATOM 671 N N . SER A 1 83 ? 7.721 3.538 -16.942 1.00 94.44 83 SER A N 1
ATOM 672 C CA . SER A 1 83 ? 7.623 4.059 -15.578 1.00 94.44 83 SER A CA 1
ATOM 673 C C . SER A 1 83 ? 6.357 3.560 -14.882 1.00 94.44 83 SER A C 1
ATOM 675 O O . SER A 1 83 ? 5.461 2.999 -15.523 1.00 94.44 83 SER A O 1
ATOM 677 N N . ILE A 1 84 ? 6.324 3.700 -13.557 1.00 96.19 84 ILE A N 1
ATOM 678 C CA . ILE A 1 84 ? 5.220 3.275 -12.699 1.00 96.19 84 ILE A CA 1
ATOM 679 C C . ILE A 1 84 ? 4.850 4.405 -11.740 1.00 96.19 84 ILE A C 1
ATOM 681 O O . ILE A 1 84 ? 5.731 5.003 -11.136 1.00 96.19 84 ILE A O 1
ATOM 685 N N . ASP A 1 85 ? 3.552 4.649 -11.594 1.00 96.00 85 ASP A N 1
ATOM 686 C CA . ASP A 1 85 ? 2.994 5.479 -10.529 1.00 96.00 85 ASP A CA 1
ATOM 687 C C . ASP A 1 85 ? 2.303 4.584 -9.498 1.00 96.00 85 ASP A C 1
ATOM 689 O O . ASP A 1 85 ? 1.574 3.650 -9.864 1.00 96.00 85 ASP A O 1
ATOM 693 N N . THR A 1 86 ? 2.471 4.924 -8.222 1.00 94.94 86 THR A N 1
ATOM 694 C CA . THR A 1 86 ? 1.717 4.364 -7.098 1.00 94.94 86 THR A CA 1
ATOM 695 C C . THR A 1 86 ? 0.849 5.453 -6.465 1.00 94.94 86 THR A C 1
ATOM 697 O O . THR A 1 86 ? 1.245 6.615 -6.368 1.00 94.94 86 THR A O 1
ATOM 700 N N . PHE A 1 87 ? -0.392 5.128 -6.103 1.00 93.69 87 PHE A N 1
ATOM 701 C CA . PHE A 1 87 ? -1.310 6.106 -5.513 1.00 93.69 87 PHE A CA 1
ATOM 702 C C . PHE A 1 87 ? -2.409 5.447 -4.686 1.00 93.69 87 PHE A C 1
ATOM 704 O O . PHE A 1 87 ? -2.780 4.302 -4.911 1.00 93.69 87 PHE A O 1
ATOM 711 N N . GLY A 1 88 ? -2.989 6.210 -3.761 1.00 90.12 88 GLY A N 1
ATOM 712 C CA . GLY A 1 88 ? -4.007 5.714 -2.837 1.00 90.12 88 GLY A CA 1
ATOM 713 C C . GLY A 1 88 ? -3.401 5.276 -1.508 1.00 90.12 88 GLY A C 1
ATOM 714 O O . GLY A 1 88 ? -2.319 4.700 -1.454 1.00 90.12 88 GLY A O 1
ATOM 715 N N . VAL A 1 89 ? -4.110 5.585 -0.426 1.00 89.81 89 VAL A N 1
ATOM 716 C CA . VAL A 1 89 ? -3.691 5.283 0.944 1.00 89.81 89 VAL A CA 1
ATOM 717 C C . VAL A 1 89 ? -4.872 4.637 1.664 1.00 89.81 89 VAL A C 1
ATOM 719 O O . VAL A 1 89 ? -5.977 5.189 1.600 1.00 89.81 89 VAL A O 1
ATOM 722 N N . PRO A 1 90 ? -4.682 3.483 2.325 1.00 93.25 90 PRO A N 1
ATOM 723 C CA . PRO A 1 90 ? -5.731 2.873 3.129 1.00 93.25 90 PRO A CA 1
ATOM 724 C C . PRO A 1 90 ? -6.191 3.824 4.234 1.00 93.25 90 PRO A C 1
ATOM 726 O O . PRO A 1 90 ? -5.377 4.425 4.931 1.00 93.25 90 PRO A O 1
ATOM 729 N N . SER A 1 91 ? -7.504 3.968 4.401 1.00 93.69 91 SER A N 1
ATOM 730 C CA . SER A 1 91 ? -8.063 4.848 5.423 1.00 93.69 91 SER A CA 1
ATOM 731 C C . SER A 1 91 ? -9.405 4.331 5.917 1.00 93.69 91 SER A C 1
ATOM 733 O O . SER A 1 91 ? -10.254 3.903 5.136 1.00 93.69 91 SER A O 1
ATOM 735 N N . ILE A 1 92 ? -9.595 4.393 7.231 1.00 93.56 92 ILE A N 1
ATOM 736 C CA . ILE A 1 92 ? -10.845 4.088 7.904 1.00 93.56 92 ILE A CA 1
ATOM 737 C C . ILE A 1 92 ? -11.742 5.335 7.874 1.00 93.56 92 ILE A C 1
ATOM 739 O O . ILE A 1 92 ? -11.383 6.370 8.470 1.00 93.56 92 ILE A O 1
ATOM 743 N N . PRO A 1 93 ? -12.916 5.255 7.218 1.00 91.19 93 PRO A N 1
ATOM 744 C CA . PRO A 1 93 ? -13.828 6.382 7.124 1.00 91.19 93 PRO A CA 1
ATOM 745 C C . PRO A 1 93 ? -14.438 6.721 8.496 1.00 91.19 93 PRO A C 1
ATOM 747 O O . PRO A 1 93 ? -14.592 5.841 9.348 1.00 91.19 93 PRO A O 1
ATOM 750 N N . PRO A 1 94 ? -14.774 7.999 8.744 1.00 88.12 94 PRO A N 1
ATOM 751 C CA . PRO A 1 94 ? -15.286 8.455 10.039 1.00 88.12 94 PRO A CA 1
ATOM 752 C C . PRO A 1 94 ? -16.678 7.903 10.385 1.00 88.12 94 PRO A C 1
ATOM 754 O O . PRO A 1 94 ? -17.045 7.869 11.553 1.00 88.12 94 PRO A O 1
ATOM 757 N N . ASP A 1 95 ? -17.450 7.470 9.392 1.00 86.00 95 ASP A N 1
ATOM 758 C CA . ASP A 1 95 ? -18.815 6.949 9.506 1.00 86.00 95 ASP A CA 1
ATOM 759 C C . ASP A 1 95 ? -18.879 5.407 9.488 1.00 86.00 95 ASP A C 1
ATOM 761 O O . ASP A 1 95 ? -19.920 4.804 9.199 1.00 86.00 95 ASP A O 1
ATOM 765 N N . ILE A 1 96 ? -17.766 4.728 9.792 1.00 85.38 96 ILE A N 1
ATOM 766 C CA . ILE A 1 96 ? -17.764 3.270 9.921 1.00 85.38 96 ILE A CA 1
ATOM 767 C C . ILE A 1 96 ? -18.530 2.841 11.187 1.00 85.38 96 ILE A C 1
ATOM 769 O O . ILE A 1 96 ? -18.068 2.974 12.311 1.00 85.38 96 ILE A O 1
ATOM 773 N N . GLU A 1 97 ? -19.728 2.290 11.005 1.00 83.44 97 GLU A N 1
ATOM 774 C CA . GLU A 1 97 ? -20.552 1.776 12.119 1.00 83.44 97 GLU A CA 1
ATOM 775 C C . GLU A 1 97 ? -20.250 0.310 12.479 1.00 83.44 97 GLU A C 1
ATOM 777 O O . GLU A 1 97 ? -20.806 -0.232 13.429 1.00 83.44 97 GLU A O 1
ATOM 782 N N . ALA A 1 98 ? -19.411 -0.370 11.693 1.00 80.06 98 ALA A N 1
ATOM 783 C CA . ALA A 1 98 ? -19.187 -1.810 11.834 1.00 80.06 98 ALA A CA 1
ATOM 784 C C . ALA A 1 98 ? -18.351 -2.186 13.066 1.00 80.06 98 ALA A C 1
ATOM 786 O O . ALA A 1 98 ? -18.475 -3.301 13.569 1.00 80.06 98 ALA A O 1
ATOM 787 N N . VAL A 1 99 ? -17.512 -1.265 13.538 1.00 84.50 99 VAL A N 1
ATOM 788 C CA . VAL A 1 99 ? -16.640 -1.444 14.698 1.00 84.50 99 VAL A CA 1
ATOM 789 C C . VAL A 1 99 ? -16.737 -0.179 15.537 1.00 84.50 99 VAL A C 1
ATOM 791 O O . VAL A 1 99 ? -16.454 0.909 15.042 1.00 84.50 99 VAL A O 1
ATOM 794 N N . GLU A 1 100 ? -17.138 -0.313 16.803 1.00 84.31 100 GLU A N 1
ATOM 795 C CA . GLU A 1 100 ? -17.138 0.818 17.733 1.00 84.31 100 GLU A CA 1
ATOM 796 C C . GLU A 1 100 ? -15.702 1.308 17.945 1.00 84.31 100 GLU A C 1
ATOM 798 O O . GLU A 1 100 ? -14.846 0.596 18.482 1.00 84.31 100 GLU A O 1
ATOM 803 N N . MET A 1 101 ? -15.441 2.536 17.509 1.00 88.62 101 MET A N 1
ATOM 804 C CA . MET A 1 101 ? -14.127 3.152 17.556 1.00 88.62 101 MET A CA 1
ATOM 805 C C . MET A 1 101 ? -14.269 4.645 17.842 1.00 88.62 101 MET A C 1
ATOM 807 O O . MET A 1 101 ? -15.080 5.331 17.224 1.00 88.62 101 MET A O 1
ATOM 811 N N . ASP A 1 102 ? -13.487 5.133 18.802 1.00 90.56 102 ASP A N 1
ATOM 812 C CA . ASP A 1 102 ? -13.361 6.563 19.067 1.00 90.56 102 ASP A CA 1
ATOM 813 C C . ASP A 1 102 ? -12.450 7.244 18.030 1.00 90.56 102 ASP A C 1
ATOM 815 O O . ASP A 1 102 ? -11.737 6.598 17.258 1.00 90.56 102 ASP A O 1
ATOM 819 N N . GLU A 1 103 ? -12.509 8.573 17.978 1.00 92.19 103 GLU A N 1
ATOM 820 C CA . GLU A 1 103 ? -11.761 9.357 16.993 1.00 92.19 103 GLU A CA 1
ATOM 821 C C . GLU A 1 103 ? -10.243 9.229 17.174 1.00 92.19 103 GLU A C 1
ATOM 823 O O . GLU A 1 103 ? -9.538 9.050 16.185 1.00 92.19 103 GLU A O 1
ATOM 828 N N . GLU A 1 104 ? -9.755 9.216 18.417 1.00 93.00 104 GLU A N 1
ATOM 829 C CA . GLU A 1 104 ? -8.327 9.081 18.740 1.00 93.00 104 GLU A CA 1
ATOM 830 C C . GLU A 1 104 ? -7.750 7.758 18.211 1.00 93.00 104 GLU A C 1
ATOM 832 O O . GLU A 1 104 ? -6.711 7.735 17.550 1.00 93.00 104 GLU A O 1
ATOM 837 N N . ARG A 1 105 ? -8.453 6.642 18.429 1.00 93.31 105 ARG A N 1
ATOM 838 C CA . ARG A 1 105 ? -8.044 5.330 17.920 1.00 93.31 105 ARG A CA 1
ATOM 839 C C . ARG A 1 105 ? -8.139 5.261 16.400 1.00 93.31 105 ARG A C 1
ATOM 841 O O . ARG A 1 105 ? -7.268 4.660 15.773 1.00 93.31 105 ARG A O 1
ATOM 848 N N . ARG A 1 106 ? -9.156 5.887 15.796 1.00 94.94 106 ARG A N 1
ATOM 849 C CA . ARG A 1 106 ? -9.283 5.968 14.332 1.00 94.94 106 ARG A CA 1
ATOM 850 C C . ARG A 1 106 ? -8.111 6.717 13.710 1.00 94.94 106 ARG A C 1
ATOM 852 O O . ARG A 1 106 ? -7.584 6.263 12.699 1.00 94.94 106 ARG A O 1
ATOM 859 N N . GLU A 1 107 ? -7.718 7.847 14.291 1.00 94.69 107 GLU A N 1
ATOM 860 C CA . GLU A 1 107 ? -6.560 8.627 13.845 1.00 94.69 107 GLU A CA 1
ATOM 861 C C . GLU A 1 107 ? -5.277 7.808 13.966 1.00 94.69 107 GLU A C 1
ATOM 863 O O . GLU A 1 107 ? -4.577 7.637 12.972 1.00 94.69 107 GLU A O 1
ATOM 868 N N . MET A 1 108 ? -5.042 7.179 15.120 1.00 95.06 108 MET A N 1
ATOM 869 C CA . MET A 1 108 ? -3.888 6.300 15.319 1.00 95.06 108 MET A CA 1
ATOM 870 C C . MET A 1 108 ? -3.835 5.159 14.289 1.00 95.06 108 MET A C 1
ATOM 872 O O . MET A 1 108 ? -2.771 4.874 13.739 1.00 95.06 108 MET A O 1
ATOM 876 N N . TYR A 1 109 ? -4.963 4.497 14.008 1.00 95.50 109 TYR A N 1
ATOM 877 C CA . TYR A 1 109 ? -5.018 3.444 12.991 1.00 95.50 109 TYR A CA 1
ATOM 878 C C . TYR A 1 109 ? -4.756 3.995 11.590 1.00 95.50 109 TYR A C 1
ATOM 880 O O . TYR A 1 109 ? -4.026 3.368 10.830 1.00 95.50 109 TYR A O 1
ATOM 888 N N . ASN A 1 110 ? -5.311 5.159 11.250 1.00 95.75 110 ASN A N 1
ATOM 889 C CA . ASN A 1 110 ? -5.079 5.802 9.959 1.00 95.75 110 ASN A CA 1
ATOM 890 C C . ASN A 1 110 ? -3.624 6.230 9.765 1.00 95.75 110 ASN A C 1
ATOM 892 O O . ASN A 1 110 ? -3.116 6.096 8.655 1.00 95.75 110 ASN A O 1
ATOM 896 N N . ASP A 1 111 ? -2.936 6.659 10.821 1.00 96.06 111 ASP A N 1
ATOM 897 C CA . ASP A 1 111 ? -1.502 6.943 10.758 1.00 96.06 111 ASP A CA 1
ATOM 898 C C . ASP A 1 111 ? -0.709 5.673 10.421 1.00 96.06 111 ASP A C 1
ATOM 900 O O . ASP A 1 111 ? 0.121 5.675 9.516 1.00 96.06 111 ASP A O 1
ATOM 904 N N . VAL A 1 112 ? -1.001 4.555 11.096 1.00 96.06 112 VAL A N 1
ATOM 905 C CA . VAL A 1 112 ? -0.333 3.272 10.810 1.00 96.06 112 VAL A CA 1
ATOM 906 C C . VAL A 1 112 ? -0.682 2.759 9.405 1.00 96.06 112 VAL A C 1
ATOM 908 O O . VAL A 1 112 ? 0.180 2.254 8.690 1.00 96.06 112 VAL A O 1
ATOM 911 N N . LEU A 1 113 ? -1.940 2.890 8.981 1.00 96.12 113 LEU A N 1
ATOM 912 C CA . LEU A 1 113 ? -2.388 2.513 7.638 1.00 96.12 113 LEU A CA 1
ATOM 913 C C . LEU A 1 113 ? -1.742 3.375 6.547 1.00 96.12 113 LEU A C 1
ATOM 915 O O . LEU A 1 113 ? -1.458 2.867 5.460 1.00 96.12 113 LEU A O 1
ATOM 919 N N . SER A 1 114 ? -1.475 4.647 6.847 1.00 95.94 114 SER A N 1
ATOM 920 C CA . SER A 1 114 ? -0.714 5.534 5.975 1.00 95.94 114 SER A CA 1
ATOM 921 C C . SER A 1 114 ? 0.711 5.028 5.789 1.00 95.94 114 SER A C 1
ATOM 923 O O . SER A 1 114 ? 1.150 4.875 4.649 1.00 95.94 114 SER A O 1
ATOM 925 N N . ASP A 1 115 ? 1.399 4.691 6.882 1.00 96.12 115 ASP A N 1
ATOM 926 C CA . ASP A 1 115 ? 2.748 4.118 6.823 1.00 96.12 115 ASP A CA 1
ATOM 927 C C . ASP A 1 115 ? 2.755 2.803 6.028 1.00 96.12 115 ASP A C 1
ATOM 929 O O . ASP A 1 115 ? 3.593 2.603 5.153 1.00 96.12 115 ASP A O 1
ATOM 933 N N . TYR A 1 116 ? 1.766 1.933 6.251 1.00 96.12 116 TYR A N 1
ATOM 934 C CA . TYR A 1 116 ? 1.596 0.707 5.468 1.00 96.12 116 TYR A CA 1
ATOM 935 C C . TYR A 1 116 ? 1.431 0.984 3.966 1.00 96.12 116 TYR A C 1
ATOM 937 O O . TYR A 1 116 ? 2.089 0.336 3.152 1.00 96.12 116 TYR A O 1
ATOM 945 N N . GLY A 1 117 ? 0.591 1.951 3.582 1.00 96.50 117 GLY A N 1
ATOM 946 C CA . GLY A 1 117 ? 0.405 2.327 2.179 1.00 96.50 117 GLY A CA 1
ATOM 947 C C . GLY A 1 117 ? 1.695 2.827 1.522 1.00 96.50 117 GLY A C 1
ATOM 948 O O . GLY A 1 117 ? 1.995 2.437 0.391 1.00 96.50 117 GLY A O 1
ATOM 949 N N . VAL A 1 118 ? 2.480 3.636 2.242 1.00 96.38 118 VAL A N 1
ATOM 950 C CA . VAL A 1 118 ? 3.794 4.120 1.786 1.00 96.38 118 VAL A CA 1
ATOM 951 C C . VAL A 1 118 ? 4.765 2.957 1.595 1.00 96.38 118 VAL A C 1
ATOM 953 O O . VAL A 1 118 ? 5.336 2.818 0.519 1.00 96.38 118 VAL A O 1
ATOM 956 N N . GLU A 1 119 ? 4.895 2.065 2.578 1.00 96.69 119 GLU A N 1
ATOM 957 C CA . GLU A 1 119 ? 5.812 0.920 2.495 1.00 96.69 119 GLU A CA 1
ATOM 958 C C . GLU A 1 119 ? 5.464 -0.039 1.350 1.00 96.69 119 GLU A C 1
ATOM 960 O O . GLU A 1 119 ? 6.355 -0.551 0.667 1.00 96.69 119 GLU A O 1
ATOM 965 N N . VAL A 1 120 ? 4.171 -0.264 1.095 1.00 97.31 120 VAL A N 1
ATOM 966 C CA . VAL A 1 120 ? 3.720 -1.045 -0.064 1.00 97.31 120 VAL A CA 1
ATOM 967 C C . VAL A 1 120 ? 4.099 -0.347 -1.371 1.00 97.31 120 VAL A C 1
ATOM 969 O O . VAL A 1 120 ? 4.584 -1.000 -2.296 1.00 97.31 120 VAL A O 1
ATOM 972 N N . SER A 1 121 ? 3.887 0.965 -1.451 1.00 97.25 121 SER A N 1
ATOM 973 C CA . SER A 1 121 ? 4.167 1.772 -2.642 1.00 97.25 121 SER A CA 1
ATOM 974 C C . SER A 1 121 ? 5.661 1.761 -2.974 1.00 97.25 121 SER A C 1
ATOM 976 O O . SER A 1 121 ? 6.054 1.285 -4.041 1.00 97.25 121 SER A O 1
ATOM 978 N N . GLU A 1 122 ? 6.505 2.128 -2.008 1.00 96.81 122 GLU A N 1
ATOM 979 C CA . GLU A 1 122 ? 7.967 2.089 -2.132 1.00 96.81 122 GLU A CA 1
ATOM 980 C C . GLU A 1 122 ? 8.483 0.669 -2.414 1.00 96.81 122 GLU A C 1
ATOM 982 O O . GLU A 1 122 ? 9.455 0.467 -3.147 1.00 96.81 122 GLU A O 1
ATOM 987 N N . GLY A 1 123 ? 7.839 -0.350 -1.837 1.00 97.56 123 GLY A N 1
ATOM 988 C CA . GLY A 1 123 ? 8.178 -1.752 -2.056 1.00 97.56 123 GLY A CA 1
ATOM 989 C C . GLY A 1 123 ? 7.936 -2.227 -3.489 1.00 97.56 123 GLY A C 1
ATOM 990 O O . GLY A 1 123 ? 8.703 -3.063 -3.980 1.00 97.56 123 GLY A O 1
ATOM 991 N N . VAL A 1 124 ? 6.902 -1.711 -4.158 1.00 97.69 124 VAL A N 1
ATOM 992 C CA . VAL A 1 124 ? 6.626 -1.982 -5.576 1.00 97.69 124 VAL A CA 1
ATOM 993 C C . VAL A 1 124 ? 7.546 -1.161 -6.476 1.00 97.69 124 VAL A C 1
ATOM 995 O O . VAL A 1 124 ? 8.138 -1.725 -7.396 1.00 97.69 124 VAL A O 1
ATOM 998 N N . GLU A 1 125 ? 7.727 0.129 -6.188 1.00 97.00 125 GLU A N 1
ATOM 999 C CA . GLU A 1 125 ? 8.597 1.025 -6.962 1.00 97.00 125 GLU A CA 1
ATOM 1000 C C . GLU A 1 125 ? 10.039 0.522 -7.000 1.00 97.00 125 GLU A C 1
ATOM 1002 O O . GLU A 1 125 ? 10.610 0.377 -8.078 1.00 97.00 125 GLU A O 1
ATOM 1007 N N . ARG A 1 126 ? 10.592 0.114 -5.854 1.00 97.44 126 ARG A N 1
ATOM 1008 C CA . ARG A 1 126 ? 11.939 -0.469 -5.776 1.00 97.44 126 ARG A CA 1
ATOM 1009 C C . ARG A 1 126 ? 12.098 -1.697 -6.676 1.00 97.44 126 ARG A C 1
ATOM 1011 O O . ARG A 1 126 ? 13.072 -1.814 -7.409 1.00 97.44 126 ARG A O 1
ATOM 1018 N N . ARG A 1 127 ? 11.120 -2.606 -6.671 1.00 97.62 127 ARG A N 1
ATOM 1019 C CA . ARG A 1 127 ? 11.151 -3.818 -7.514 1.00 97.62 127 ARG A CA 1
ATOM 1020 C C . ARG A 1 127 ? 11.038 -3.495 -8.999 1.00 97.62 127 ARG A C 1
ATOM 1022 O O . ARG A 1 127 ? 11.654 -4.168 -9.828 1.00 97.62 127 ARG A O 1
ATOM 1029 N N . PHE A 1 128 ? 10.242 -2.486 -9.333 1.00 96.50 128 PHE A N 1
ATOM 1030 C CA . PHE A 1 128 ? 10.146 -1.976 -10.690 1.00 96.50 128 PHE A CA 1
ATOM 1031 C C . PHE A 1 128 ? 11.475 -1.356 -11.145 1.00 96.50 128 PHE A C 1
ATOM 1033 O O . PHE A 1 128 ? 11.936 -1.635 -12.254 1.00 96.50 128 PHE A O 1
ATOM 1040 N N . GLU A 1 129 ? 12.119 -0.557 -10.293 1.00 94.62 129 GLU A N 1
ATOM 1041 C CA . GLU A 1 129 ? 13.428 0.037 -10.563 1.00 94.62 129 GLU A CA 1
ATOM 1042 C C . GLU A 1 129 ? 14.514 -1.023 -10.757 1.00 94.62 129 GLU A C 1
ATOM 1044 O O . GLU A 1 129 ? 15.248 -0.952 -11.746 1.00 94.62 129 GLU A O 1
ATOM 1049 N N . ASP A 1 130 ? 14.561 -2.041 -9.894 1.00 95.00 130 ASP A N 1
ATOM 1050 C CA . ASP A 1 130 ? 15.485 -3.173 -10.012 1.00 95.00 130 ASP A CA 1
ATOM 1051 C C . ASP A 1 130 ? 15.309 -3.883 -11.365 1.00 95.00 130 ASP A C 1
ATOM 1053 O O . ASP A 1 130 ? 16.264 -4.058 -12.125 1.00 95.00 130 ASP A O 1
ATOM 1057 N N . TRP A 1 131 ? 14.065 -4.207 -11.739 1.00 94.44 131 TRP A N 1
ATOM 1058 C CA . TRP A 1 131 ? 13.757 -4.792 -13.047 1.00 94.44 131 TRP A CA 1
ATOM 1059 C C . TRP A 1 131 ? 14.182 -3.889 -14.213 1.00 94.44 131 TRP A C 1
ATOM 1061 O O . TRP A 1 131 ? 14.726 -4.362 -15.220 1.00 94.44 131 TRP A O 1
ATOM 1071 N N . ARG A 1 132 ? 13.935 -2.580 -14.102 1.00 90.19 132 ARG A N 1
ATOM 1072 C CA . ARG A 1 132 ? 14.309 -1.599 -15.126 1.00 90.19 132 ARG A CA 1
ATOM 1073 C C . ARG A 1 132 ? 15.831 -1.507 -15.267 1.00 90.19 132 ARG A C 1
ATOM 1075 O O . ARG A 1 132 ? 16.309 -1.369 -16.396 1.00 90.19 132 ARG A O 1
ATOM 1082 N N . ALA A 1 133 ? 16.575 -1.592 -14.164 1.00 87.50 133 ALA A N 1
ATOM 1083 C CA . ALA A 1 133 ? 18.034 -1.572 -14.132 1.00 87.50 133 ALA A CA 1
ATOM 1084 C C . ALA A 1 133 ? 18.639 -2.840 -14.756 1.00 87.50 133 ALA A C 1
ATOM 1086 O O . ALA A 1 133 ? 19.438 -2.727 -15.686 1.00 87.50 133 ALA A O 1
ATOM 1087 N N . GLU A 1 134 ? 18.175 -4.032 -14.361 1.00 83.19 134 GLU A N 1
ATOM 1088 C CA . GLU A 1 134 ? 18.611 -5.317 -14.939 1.00 83.19 134 GLU A CA 1
ATOM 1089 C C . GLU A 1 134 ? 18.450 -5.357 -16.468 1.00 83.19 134 GLU A C 1
ATOM 1091 O O . GLU A 1 134 ? 19.244 -5.971 -17.183 1.00 83.19 134 GLU A O 1
ATOM 1096 N N . ARG A 1 135 ? 17.400 -4.707 -16.982 1.00 72.81 135 ARG A N 1
ATOM 1097 C CA . ARG A 1 135 ? 17.099 -4.618 -18.418 1.00 72.81 135 ARG A CA 1
ATOM 1098 C C . ARG A 1 135 ? 17.978 -3.605 -19.154 1.00 72.81 135 ARG A C 1
ATOM 1100 O O . ARG A 1 135 ? 18.214 -3.797 -20.341 1.00 72.81 135 ARG A O 1
ATOM 1107 N N . ARG A 1 136 ? 18.460 -2.550 -18.485 1.00 66.19 136 ARG A N 1
ATOM 1108 C CA . ARG A 1 136 ? 19.428 -1.598 -19.064 1.00 66.19 136 ARG A CA 1
ATOM 1109 C C . ARG A 1 136 ? 20.813 -2.219 -19.217 1.00 66.19 136 ARG A C 1
ATOM 1111 O O . ARG A 1 136 ? 21.490 -1.915 -20.184 1.00 66.19 136 ARG A O 1
ATOM 1118 N N . GLU A 1 137 ? 21.217 -3.096 -18.302 1.00 59.84 137 GLU A N 1
ATOM 1119 C CA . GLU A 1 137 ? 22.520 -3.778 -18.374 1.00 59.84 137 GLU A CA 1
ATOM 1120 C C . GLU A 1 137 ? 22.579 -4.880 -19.450 1.00 59.84 137 GLU A C 1
ATOM 1122 O O . GLU A 1 137 ? 23.664 -5.320 -19.828 1.00 59.84 137 GLU A O 1
ATOM 1127 N N . GLN A 1 138 ? 21.424 -5.330 -19.952 1.00 52.53 138 GLN A N 1
ATOM 1128 C CA . GLN A 1 138 ? 21.303 -6.377 -20.978 1.00 52.53 138 GLN A CA 1
ATOM 1129 C C . GLN A 1 138 ? 21.068 -5.841 -22.403 1.00 52.53 138 GLN A C 1
ATOM 1131 O O . GLN A 1 138 ? 21.017 -6.647 -23.337 1.00 52.53 138 GLN A O 1
ATOM 1136 N N . ALA A 1 139 ? 20.894 -4.526 -22.567 1.00 50.22 139 ALA A N 1
ATOM 1137 C CA . ALA A 1 139 ? 20.647 -3.844 -23.843 1.00 50.22 139 ALA A CA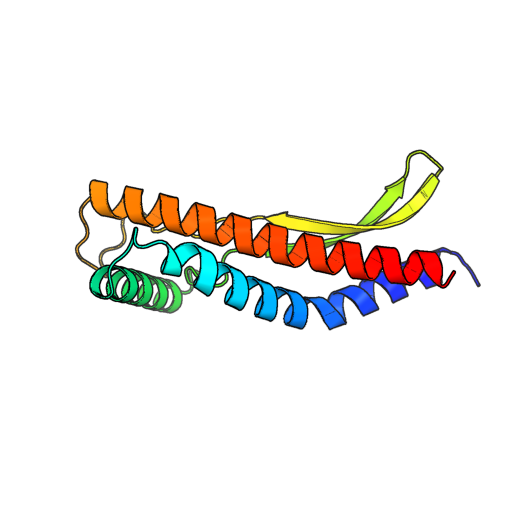 1
ATOM 1138 C C . ALA A 1 139 ? 21.928 -3.196 -24.389 1.00 50.22 139 ALA A C 1
ATOM 1140 O O . ALA A 1 139 ? 22.116 -3.242 -25.627 1.00 50.22 139 ALA A O 1
#

Secondary structure (DSSP, 8-state):
--HHHHHHHHHHHHHHHHHHHHHHHHHHHHHHHTTSSSS-HHHHHHHHHHHHHHHHTTS-TTTT--EEEEEEEE-TTS-EEEEEEEE------TT--SS---HHHHHHHHHHHHHHHHHHHHHHHHHHHHHHHHHHTT-

Radius of gyration: 18.53 Å; chains: 1; bounding box: 43×26×55 Å

InterPro domains:
  IPR055961 Protein of unknown function DUF7539 [PF24383] (11-131)

pLDDT: mean 89.72, std 10.05, range [48.34, 97.69]

Sequence (139 aa):
MSVRMDIHRRMEDAEDRLEGWIRSAVEEAQNKVFGDGRLDEGDLRRINEVDEALKNRREGGLWGTVQYRIYAEETDDGDEVVSIDTFGVPSIPPDIEAVEMDEERREMYNDVLSDYGVEVSEGVERRFEDWRAERREQA